Protein AF-A0A259RTI8-F1 (afdb_monomer_lite)

pLDDT: mean 88.84, std 12.27, range [44.75, 98.38]

Sequence (153 aa):
VREYAGEECIYWYTIPADLVSTNIADHEIDWSNSIFLSMQFSVGRSGKFNEFLTTFLKCLSVDRIEYVENWYQEQTDQTEDAEVGDWIVQRRCPHLRADLTRTGSVDEEGVLTCSMHDWKWDLKTGRCLSTSGHPIRAKQIDPVTEAALSEAS

Radius of gyration: 20.86 Å; chains: 1; bounding box: 45×29×66 Å

Secondary structure (DSSP, 8-state):
-----S---SEEEE--HHHHHHHHHTT---HHHHTGGGT-SEEEESSS--HHHHHHHH--SHHHHHHHHHHHHTT---PPEEE-SSEEEESB-TTT--BHHHHEEE-TTSEEEETTTTEEEETTTTEESSSSS----EEE--HHHHHHHHTT-

Foldseek 3Di:
DDDDDPDDDQKDKAAPPVLVVVCVVVVPQACCVSPVVVVRMDIDGNDFDDVVVNQNNGGNDPVSVVVVVVVLVVLPQPADWDDAPQKTWRQAQLPHGPGCVVQWHADPQGWIAGNVVRWIARQVFQATPRDHDSGIDMDGNPVVVVVVVVVVD

Structure (mmCIF, N/CA/C/O backbone):
data_AF-A0A259RTI8-F1
#
_entry.id   AF-A0A259RTI8-F1
#
loop_
_atom_site.group_PDB
_atom_site.id
_atom_site.type_symbol
_atom_site.label_atom_id
_atom_site.label_alt_id
_atom_site.label_comp_id
_atom_site.label_asym_id
_atom_site.label_entity_id
_atom_site.label_seq_id
_atom_site.pdbx_PDB_ins_code
_atom_site.Cartn_x
_atom_site.Cartn_y
_atom_site.Cartn_z
_atom_site.occupancy
_atom_site.B_iso_or_equiv
_atom_site.auth_seq_id
_atom_site.auth_comp_id
_atom_site.auth_asym_id
_atom_site.auth_atom_id
_atom_site.pdbx_PDB_model_num
ATOM 1 N N . VAL A 1 1 ? 8.798 -18.802 -17.051 1.00 62.78 1 VAL A N 1
ATOM 2 C CA . VAL A 1 1 ? 8.198 -17.791 -17.954 1.00 62.78 1 VAL A CA 1
ATOM 3 C C . VAL A 1 1 ? 7.380 -18.533 -18.996 1.00 62.78 1 VAL A C 1
ATOM 5 O O . VAL A 1 1 ? 7.876 -19.533 -19.500 1.00 62.78 1 VAL A O 1
ATOM 8 N N . ARG A 1 2 ? 6.137 -18.115 -19.256 1.00 87.00 2 ARG A N 1
ATOM 9 C CA . ARG A 1 2 ? 5.288 -18.664 -20.326 1.00 87.00 2 ARG A CA 1
ATOM 10 C C . ARG A 1 2 ? 4.848 -17.538 -21.251 1.00 87.00 2 ARG A C 1
ATOM 12 O O . ARG A 1 2 ? 4.819 -16.388 -20.819 1.00 87.00 2 ARG A O 1
ATOM 19 N N . GLU A 1 3 ? 4.501 -17.879 -22.482 1.00 86.19 3 GLU A N 1
ATOM 20 C CA . GLU A 1 3 ? 3.952 -16.916 -23.430 1.00 86.19 3 GLU A CA 1
ATOM 21 C C . GLU A 1 3 ? 2.553 -16.457 -22.988 1.00 86.19 3 GLU A C 1
ATOM 23 O O . GLU A 1 3 ? 1.790 -17.219 -22.377 1.00 86.19 3 GLU A O 1
ATOM 28 N N . TYR A 1 4 ? 2.254 -15.187 -23.257 1.00 82.56 4 TYR A N 1
ATOM 29 C CA . TYR A 1 4 ? 0.927 -14.612 -23.073 1.00 82.56 4 TYR A CA 1
ATOM 30 C C . TYR A 1 4 ? -0.022 -15.196 -24.125 1.00 82.56 4 TYR A C 1
ATOM 32 O O . TYR A 1 4 ? 0.292 -15.183 -25.311 1.00 82.56 4 TYR A O 1
ATOM 40 N N . ALA A 1 5 ? -1.179 -15.700 -23.702 1.00 89.25 5 ALA A N 1
ATOM 41 C CA . ALA A 1 5 ? -2.124 -16.420 -24.554 1.00 89.25 5 ALA A CA 1
ATOM 42 C C . ALA A 1 5 ? -3.489 -15.716 -24.653 1.00 89.25 5 ALA A C 1
ATOM 44 O O . ALA A 1 5 ? -4.500 -16.354 -24.943 1.00 89.25 5 ALA A O 1
ATOM 45 N N . GLY A 1 6 ? -3.533 -14.402 -24.410 1.00 86.00 6 GLY A N 1
ATOM 46 C CA . GLY A 1 6 ? -4.780 -13.634 -24.424 1.00 86.00 6 GLY A CA 1
ATOM 47 C C . GLY A 1 6 ? -5.573 -13.714 -23.119 1.00 86.00 6 GLY A C 1
ATOM 48 O O . GLY A 1 6 ? -6.748 -13.354 -23.107 1.00 86.00 6 GLY A O 1
ATOM 49 N N . GLU A 1 7 ? -4.972 -14.194 -22.026 1.00 89.81 7 GLU A N 1
ATOM 50 C CA . GLU A 1 7 ? -5.622 -14.157 -20.718 1.00 89.81 7 GLU A CA 1
ATOM 51 C C . GLU A 1 7 ? -5.950 -12.725 -20.268 1.00 89.81 7 GLU A C 1
ATOM 53 O O . GLU A 1 7 ? -5.333 -11.744 -20.695 1.00 89.81 7 GLU A O 1
ATOM 58 N N . GLU A 1 8 ? -6.930 -12.607 -19.374 1.00 86.88 8 GLU A N 1
ATOM 59 C CA . GLU A 1 8 ? -7.307 -11.322 -18.799 1.00 86.88 8 GLU A CA 1
ATOM 60 C C . GLU A 1 8 ? -6.159 -10.745 -17.956 1.00 86.88 8 GLU A C 1
ATOM 62 O O . GLU A 1 8 ? -5.718 -11.337 -16.967 1.00 86.88 8 GLU A O 1
ATOM 67 N N . CYS A 1 9 ? -5.690 -9.556 -18.337 1.00 87.19 9 CYS A N 1
ATOM 68 C CA . CYS A 1 9 ? -4.690 -8.805 -17.587 1.00 87.19 9 CYS A CA 1
ATOM 69 C C . CYS A 1 9 ? -5.378 -7.832 -16.626 1.00 87.19 9 CYS A C 1
ATOM 71 O O . CYS A 1 9 ? -5.825 -6.758 -17.020 1.00 87.19 9 CYS A O 1
ATOM 73 N N . ILE A 1 10 ? -5.416 -8.192 -15.343 1.00 90.31 10 ILE A N 1
ATOM 74 C CA . ILE A 1 10 ? -5.966 -7.345 -14.270 1.00 90.31 10 ILE A CA 1
ATOM 75 C C . ILE A 1 10 ? -5.099 -6.091 -14.058 1.00 90.31 10 ILE A C 1
ATOM 77 O O . ILE A 1 10 ? -5.623 -5.045 -13.696 1.00 90.31 10 ILE A O 1
ATOM 81 N N . TYR A 1 11 ? -3.792 -6.162 -14.316 1.00 91.19 11 TYR A N 1
ATOM 82 C CA . TYR A 1 11 ? -2.869 -5.026 -14.251 1.00 91.19 11 TYR A CA 1
ATOM 83 C C . TYR A 1 11 ? -1.994 -5.021 -15.500 1.00 91.19 11 TYR A C 1
ATOM 85 O O . TYR A 1 11 ? -1.532 -6.081 -15.924 1.00 91.19 11 TYR A O 1
ATOM 93 N N . TRP A 1 12 ? -1.746 -3.848 -16.080 1.00 91.69 12 TRP A N 1
ATOM 94 C CA . TRP A 1 12 ? -0.888 -3.724 -17.257 1.00 91.69 12 TRP A CA 1
ATOM 95 C C . TRP A 1 12 ? -0.083 -2.430 -17.245 1.00 91.69 12 TRP A C 1
ATOM 97 O O . TRP A 1 12 ? -0.558 -1.385 -16.801 1.00 91.69 12 TRP A O 1
ATOM 107 N N . TYR A 1 13 ? 1.125 -2.517 -17.798 1.00 93.00 13 TYR A N 1
ATOM 108 C CA . TYR A 1 13 ? 2.015 -1.396 -18.063 1.00 93.00 13 TYR A CA 1
ATOM 109 C C . TYR A 1 13 ? 2.434 -1.463 -19.530 1.00 93.00 13 TYR A C 1
ATOM 111 O O . TYR A 1 13 ? 2.911 -2.496 -19.996 1.00 93.00 13 TYR A O 1
ATOM 119 N N . THR A 1 14 ? 2.283 -0.356 -20.242 1.00 94.75 14 THR A N 1
ATOM 120 C CA . THR A 1 14 ? 2.834 -0.161 -21.581 1.00 94.75 14 THR A CA 1
ATOM 121 C C . THR A 1 14 ? 4.000 0.803 -21.453 1.00 94.75 14 THR A C 1
ATOM 123 O O . THR A 1 14 ? 3.797 1.998 -21.234 1.00 94.75 14 THR A O 1
ATOM 126 N N . ILE A 1 15 ? 5.216 0.271 -21.558 1.00 96.00 15 ILE A N 1
ATOM 127 C CA . ILE A 1 15 ? 6.467 1.018 -21.410 1.00 96.00 15 ILE A CA 1
ATOM 128 C C . ILE A 1 15 ? 7.207 0.981 -22.757 1.00 96.00 15 ILE A C 1
ATOM 130 O O . ILE A 1 15 ? 7.278 -0.092 -23.365 1.00 96.00 15 ILE A O 1
ATOM 134 N N . PRO A 1 16 ? 7.753 2.111 -23.240 1.00 96.88 16 PRO A N 1
ATOM 135 C CA . PRO A 1 16 ? 8.639 2.139 -24.398 1.00 96.88 16 PRO A CA 1
ATOM 136 C C . PRO A 1 16 ? 9.785 1.123 -24.280 1.00 96.88 16 PRO A C 1
ATOM 138 O O . PRO A 1 16 ? 10.432 1.003 -23.238 1.00 96.88 16 PRO A O 1
ATOM 141 N N . ALA A 1 17 ? 10.013 0.358 -25.349 1.00 96.81 17 ALA A N 1
ATOM 142 C CA . ALA A 1 17 ? 10.969 -0.748 -25.340 1.00 96.81 17 ALA A CA 1
ATOM 143 C C . ALA A 1 17 ? 12.420 -0.282 -25.135 1.00 96.81 17 ALA A C 1
ATOM 145 O O . ALA A 1 17 ? 13.221 -1.017 -24.562 1.00 96.81 17 ALA A O 1
ATOM 146 N N . ASP A 1 18 ? 12.752 0.927 -25.580 1.00 96.44 18 ASP A N 1
ATOM 147 C CA . ASP A 1 18 ? 14.040 1.576 -25.352 1.00 96.44 18 ASP A CA 1
ATOM 148 C C . ASP A 1 18 ? 14.268 1.867 -23.865 1.00 96.44 18 ASP A C 1
ATOM 150 O O . ASP A 1 18 ? 15.307 1.474 -23.347 1.00 96.44 18 ASP A O 1
ATOM 154 N N . LEU A 1 19 ? 13.281 2.420 -23.149 1.00 96.00 19 LEU A N 1
ATOM 155 C CA . LEU A 1 19 ? 13.380 2.640 -21.697 1.00 96.00 19 LEU A CA 1
ATOM 156 C C . LEU A 1 19 ? 13.588 1.331 -20.928 1.00 96.00 19 LEU A C 1
ATOM 158 O O . LEU A 1 19 ? 14.449 1.253 -20.054 1.00 96.00 19 LEU A O 1
ATOM 162 N N . VAL A 1 20 ? 12.836 0.281 -21.280 1.00 96.06 20 VAL A N 1
ATOM 163 C CA . VAL A 1 20 ? 13.017 -1.051 -20.676 1.00 96.06 20 VAL A CA 1
ATOM 164 C C . VAL A 1 20 ? 14.419 -1.588 -20.965 1.00 96.06 20 VAL A C 1
ATOM 166 O O . VAL A 1 20 ? 15.090 -2.081 -20.061 1.00 96.06 20 VAL A O 1
ATOM 169 N N . SER A 1 21 ? 14.876 -1.483 -22.214 1.00 97.19 21 SER A N 1
ATOM 170 C CA . SER A 1 21 ? 16.179 -2.009 -22.632 1.00 97.19 21 SER A CA 1
ATOM 171 C C . SER A 1 21 ? 17.337 -1.274 -21.959 1.00 97.19 21 SER A C 1
ATOM 173 O O . SER A 1 21 ? 18.275 -1.926 -21.508 1.00 97.19 21 SER A O 1
ATOM 175 N N . THR A 1 22 ? 17.261 0.055 -21.848 1.00 96.94 22 THR A N 1
ATOM 176 C CA . THR A 1 22 ? 18.252 0.879 -21.144 1.00 96.94 22 THR A CA 1
ATOM 177 C C . THR A 1 22 ? 18.325 0.505 -19.670 1.00 96.94 22 THR A C 1
ATOM 179 O O . THR A 1 22 ? 19.403 0.170 -19.191 1.00 96.94 22 THR A O 1
ATOM 182 N N . ASN A 1 23 ? 17.189 0.442 -18.969 1.00 96.56 23 ASN A N 1
ATOM 183 C CA . ASN A 1 23 ? 17.172 0.060 -17.557 1.00 96.56 23 ASN A CA 1
ATOM 184 C C . ASN A 1 23 ? 17.758 -1.336 -17.310 1.00 96.56 23 ASN A C 1
ATOM 186 O O . ASN A 1 23 ? 18.470 -1.542 -16.330 1.00 96.56 23 ASN A O 1
ATOM 190 N N . ILE A 1 24 ? 17.464 -2.301 -18.188 1.00 95.69 24 ILE A N 1
ATOM 191 C CA . ILE A 1 24 ? 18.038 -3.649 -18.096 1.00 95.69 24 ILE A CA 1
ATOM 192 C C . ILE A 1 24 ? 19.554 -3.609 -18.323 1.00 95.69 24 ILE A C 1
ATOM 194 O O . ILE A 1 24 ? 20.288 -4.239 -17.564 1.00 95.69 24 ILE A O 1
ATOM 198 N N . ALA A 1 25 ? 20.021 -2.888 -19.347 1.00 97.31 25 ALA A N 1
ATOM 199 C CA . ALA A 1 25 ? 21.442 -2.785 -19.677 1.00 97.31 25 ALA A CA 1
ATOM 200 C C . ALA A 1 25 ? 22.257 -2.115 -18.560 1.00 97.31 25 ALA A C 1
ATOM 202 O O . ALA A 1 25 ? 23.365 -2.557 -18.261 1.00 97.31 25 ALA A O 1
ATOM 203 N N . ASP A 1 26 ? 21.682 -1.102 -17.914 1.00 97.06 26 ASP A N 1
ATOM 204 C CA . ASP A 1 26 ? 22.325 -0.344 -16.839 1.00 97.06 26 ASP A CA 1
ATOM 205 C C . ASP A 1 26 ? 22.176 -1.012 -15.462 1.00 97.06 26 ASP A C 1
ATOM 207 O O . ASP A 1 26 ? 22.685 -0.499 -14.466 1.00 97.06 26 ASP A O 1
ATOM 211 N N . HIS A 1 27 ? 21.500 -2.167 -15.393 1.00 95.19 27 HIS A N 1
ATOM 212 C CA . HIS A 1 27 ? 21.148 -2.839 -14.141 1.00 95.19 27 HIS A CA 1
ATOM 213 C C . HIS A 1 27 ? 20.407 -1.912 -13.159 1.00 95.19 27 HIS A C 1
ATOM 215 O O . HIS A 1 27 ? 20.625 -1.974 -11.949 1.00 95.19 27 HIS A O 1
ATOM 221 N N . GLU A 1 28 ? 19.526 -1.051 -13.673 1.00 96.56 28 GLU A N 1
ATOM 222 C CA . GLU A 1 28 ? 18.740 -0.120 -12.866 1.00 96.56 28 GLU A CA 1
ATOM 223 C C . GLU A 1 28 ? 17.745 -0.886 -11.985 1.00 96.56 28 GLU A C 1
ATOM 225 O O . GLU A 1 28 ? 16.870 -1.608 -12.475 1.00 96.56 28 GLU A O 1
ATOM 230 N N . ILE A 1 29 ? 17.880 -0.710 -10.670 1.00 95.69 29 ILE A N 1
ATOM 231 C CA . ILE A 1 29 ? 17.157 -1.489 -9.656 1.00 95.69 29 ILE A CA 1
ATOM 232 C C . ILE A 1 29 ? 15.889 -0.794 -9.143 1.00 95.69 29 ILE A C 1
ATOM 234 O O . ILE A 1 29 ? 15.144 -1.388 -8.361 1.00 95.69 29 ILE A O 1
ATOM 238 N N . ASP A 1 30 ? 15.649 0.456 -9.548 1.00 95.12 30 ASP A N 1
ATOM 239 C CA . ASP A 1 30 ? 14.525 1.278 -9.114 1.00 95.12 30 ASP A CA 1
ATOM 240 C C . ASP A 1 30 ? 13.786 1.895 -10.311 1.00 95.12 30 ASP A C 1
ATOM 242 O O . ASP A 1 30 ? 14.036 3.027 -10.746 1.00 95.12 30 ASP A O 1
ATOM 246 N N . TRP A 1 31 ? 12.817 1.153 -10.853 1.00 95.88 31 TRP A N 1
ATOM 247 C CA . TRP A 1 31 ? 12.018 1.636 -11.982 1.00 95.88 31 TRP A CA 1
ATOM 248 C C . TRP A 1 31 ? 10.977 2.669 -11.568 1.00 95.88 31 TRP A C 1
ATOM 250 O O . TRP A 1 31 ? 10.441 3.377 -12.424 1.00 95.88 31 TRP A O 1
ATOM 260 N N . SER A 1 32 ? 10.734 2.833 -10.263 1.00 94.19 32 SER A N 1
ATOM 261 C CA . SER A 1 32 ? 9.918 3.947 -9.791 1.00 94.19 32 SER A CA 1
ATOM 262 C C . SER A 1 32 ? 10.582 5.278 -10.123 1.00 94.19 32 SER A C 1
ATOM 264 O O . SER A 1 32 ? 9.929 6.173 -10.658 1.00 94.19 32 SER A O 1
ATOM 266 N N . ASN A 1 33 ? 11.896 5.366 -9.916 1.00 93.38 33 ASN A N 1
ATOM 267 C CA . ASN A 1 33 ? 12.657 6.569 -10.207 1.00 93.38 33 ASN A CA 1
ATOM 268 C C . ASN A 1 33 ? 12.923 6.748 -11.710 1.00 93.38 33 ASN A C 1
ATOM 270 O O . ASN A 1 33 ? 12.723 7.834 -12.245 1.00 93.38 33 ASN A O 1
ATOM 274 N N . SER A 1 34 ? 13.349 5.690 -12.400 1.00 95.19 34 SER A N 1
ATOM 275 C CA . SER A 1 34 ? 13.792 5.785 -13.802 1.00 95.19 34 SER A CA 1
ATOM 276 C C . SER A 1 34 ? 12.656 5.757 -14.833 1.00 95.19 34 SER A C 1
ATOM 278 O O . SER A 1 34 ? 12.785 6.381 -15.884 1.00 95.19 34 SER A O 1
ATOM 280 N N . ILE A 1 35 ? 11.528 5.093 -14.547 1.00 95.50 35 ILE A N 1
ATOM 281 C CA . ILE A 1 35 ? 10.392 4.984 -15.482 1.00 95.50 35 ILE A CA 1
ATOM 282 C C . ILE A 1 35 ? 9.165 5.730 -14.962 1.00 95.50 35 ILE A C 1
ATOM 284 O O . ILE A 1 35 ? 8.572 6.516 -15.697 1.00 95.50 35 ILE A O 1
ATOM 288 N N . PHE A 1 36 ? 8.738 5.516 -13.714 1.00 94.25 36 PHE A N 1
ATOM 289 C CA . PHE A 1 36 ? 7.441 6.067 -13.296 1.00 94.25 36 PHE A CA 1
ATOM 290 C C . PHE A 1 36 ? 7.456 7.587 -13.147 1.00 94.25 36 PHE A C 1
ATOM 292 O O . PHE A 1 36 ? 6.498 8.246 -13.552 1.00 94.25 36 PHE A O 1
ATOM 299 N N . LEU A 1 37 ? 8.553 8.158 -12.647 1.00 94.62 37 LEU A N 1
ATOM 300 C CA . LEU A 1 37 ? 8.703 9.612 -12.563 1.00 94.62 37 LEU A CA 1
ATOM 301 C C . LEU A 1 37 ? 8.903 10.289 -13.926 1.00 94.62 37 LEU A C 1
ATOM 303 O O . LEU A 1 37 ? 8.660 11.490 -14.032 1.00 94.62 37 LEU A O 1
ATOM 307 N N . SER A 1 38 ? 9.284 9.551 -14.977 1.00 93.75 38 SER A N 1
ATOM 308 C CA . SER A 1 38 ? 9.379 10.124 -16.326 1.00 93.75 38 SER A CA 1
ATOM 309 C C . SER A 1 38 ? 8.004 10.381 -16.948 1.00 93.75 38 SER A C 1
ATOM 311 O O . S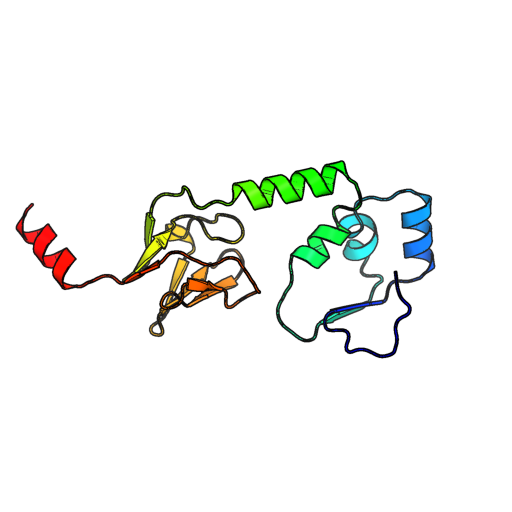ER A 1 38 ? 7.884 11.202 -17.855 1.00 93.75 38 SER A O 1
ATOM 313 N N . MET A 1 39 ? 6.959 9.696 -16.460 1.00 95.44 39 MET A N 1
ATOM 314 C CA . MET A 1 39 ? 5.597 9.729 -17.009 1.00 95.44 39 MET A CA 1
ATOM 315 C C . MET A 1 39 ? 5.517 9.302 -18.491 1.00 95.44 39 MET A C 1
ATOM 317 O O . MET A 1 39 ? 4.532 9.584 -19.168 1.00 95.44 39 MET A O 1
ATOM 321 N N . GLN A 1 40 ? 6.527 8.588 -19.004 1.00 95.88 40 GLN A N 1
ATOM 322 C CA . GLN A 1 40 ? 6.604 8.132 -20.403 1.00 95.88 40 GLN A CA 1
ATOM 323 C C . GLN A 1 40 ? 5.998 6.736 -20.625 1.00 95.88 40 GLN A C 1
ATOM 325 O O . GLN A 1 40 ? 6.386 6.017 -21.541 1.00 95.88 40 GLN A O 1
ATOM 330 N N . PHE A 1 41 ? 5.054 6.324 -19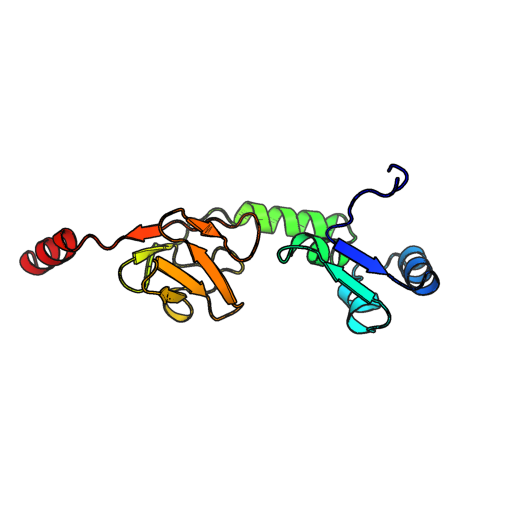.786 1.00 96.00 41 PHE A N 1
ATOM 331 C CA . PHE A 1 41 ? 4.416 5.011 -19.842 1.00 96.00 41 PHE A CA 1
ATOM 332 C C . PHE A 1 41 ? 2.901 5.158 -19.699 1.00 96.00 41 PHE A C 1
ATOM 334 O O . PHE A 1 41 ? 2.396 6.174 -19.227 1.00 96.00 41 PHE A O 1
ATOM 341 N N . SER A 1 42 ? 2.161 4.133 -20.106 1.00 96.00 42 SER A N 1
ATOM 342 C CA . SER A 1 42 ? 0.734 4.006 -19.798 1.00 96.00 42 SER A CA 1
ATOM 343 C C . SER A 1 42 ? 0.524 2.851 -18.832 1.00 96.00 42 SER A C 1
ATOM 345 O O . SER A 1 42 ? 1.204 1.833 -18.919 1.00 96.00 42 SER A O 1
ATOM 347 N N . VAL A 1 43 ? -0.424 2.990 -17.913 1.00 94.00 43 VAL A N 1
ATOM 348 C CA . VAL A 1 43 ? -0.756 1.954 -16.931 1.00 94.00 43 VAL A CA 1
ATOM 349 C C . VAL A 1 43 ? -2.258 1.893 -16.744 1.00 94.00 43 VAL A C 1
ATOM 351 O O . VAL A 1 43 ? -2.952 2.905 -16.843 1.00 94.00 43 VAL A O 1
ATOM 354 N N . GLY A 1 44 ? -2.764 0.704 -16.454 1.00 92.56 44 GLY A N 1
ATOM 355 C CA . GLY A 1 44 ? -4.137 0.544 -16.020 1.00 92.56 44 GLY A CA 1
ATOM 356 C C . GLY A 1 44 ? -4.332 -0.701 -15.175 1.00 92.56 44 GLY A C 1
ATOM 357 O O . GLY A 1 44 ? -3.435 -1.535 -15.015 1.00 92.56 44 GLY A O 1
ATOM 358 N N . ARG A 1 45 ? -5.518 -0.775 -14.573 1.00 92.69 45 ARG A N 1
ATOM 359 C CA . ARG A 1 45 ? -5.941 -1.906 -13.758 1.00 92.69 45 ARG A CA 1
ATOM 360 C C . ARG A 1 45 ? -7.443 -2.140 -13.858 1.00 92.69 45 ARG A C 1
ATOM 362 O O . ARG A 1 45 ? -8.213 -1.186 -13.946 1.00 92.69 45 ARG A O 1
ATOM 369 N N . SER A 1 46 ? -7.837 -3.402 -13.757 1.00 90.75 46 SER A N 1
ATOM 370 C CA . SER A 1 46 ? -9.205 -3.879 -13.577 1.00 90.75 46 SER A CA 1
ATOM 371 C C . SER A 1 46 ? -9.317 -4.518 -12.191 1.00 90.75 46 SER A C 1
ATOM 373 O O . SER A 1 46 ? -9.058 -5.700 -12.021 1.00 90.75 46 SER A O 1
ATOM 375 N N . GLY A 1 47 ? -9.623 -3.732 -11.156 1.00 86.31 47 GLY A N 1
ATOM 376 C CA . GLY A 1 47 ? -9.706 -4.234 -9.778 1.00 86.31 47 GLY A CA 1
ATOM 377 C C . GLY A 1 47 ? -9.148 -3.264 -8.744 1.00 86.31 47 GLY A C 1
ATOM 378 O O . GLY A 1 47 ? -8.991 -2.076 -9.025 1.00 86.31 47 GLY A O 1
ATOM 379 N N . LYS A 1 48 ? -8.870 -3.761 -7.532 1.00 85.81 48 LYS A N 1
ATOM 380 C CA . LYS A 1 48 ? -8.328 -2.971 -6.409 1.00 85.81 48 LYS A CA 1
ATOM 381 C C . LYS A 1 48 ? -6.863 -2.583 -6.627 1.00 85.81 48 LYS A C 1
ATOM 383 O O . LYS A 1 48 ? -6.242 -2.989 -7.600 1.00 85.81 48 LYS A O 1
ATOM 388 N N . PHE A 1 49 ? -6.348 -1.695 -5.784 1.00 84.75 49 PHE A N 1
ATOM 389 C CA . PHE A 1 49 ? -4.930 -1.354 -5.814 1.00 84.75 49 PHE A CA 1
ATOM 390 C C . PHE A 1 49 ? -4.124 -2.544 -5.280 1.00 84.75 49 PHE A C 1
ATOM 392 O O . PHE A 1 49 ? -4.586 -3.226 -4.371 1.00 84.75 49 PHE A O 1
ATOM 399 N N . ASN A 1 50 ? -2.944 -2.790 -5.847 1.00 87.38 50 ASN A N 1
ATOM 400 C CA . ASN A 1 50 ? -2.018 -3.811 -5.374 1.00 87.38 50 ASN A CA 1
ATOM 401 C C . ASN A 1 50 ? -0.631 -3.183 -5.213 1.00 87.38 50 ASN A C 1
ATOM 403 O O . ASN A 1 50 ? 0.082 -2.971 -6.195 1.00 87.38 50 ASN A O 1
ATOM 407 N N . GLU A 1 51 ? -0.270 -2.895 -3.966 1.00 86.38 51 GLU A N 1
ATOM 408 C CA . GLU A 1 51 ? 1.008 -2.276 -3.613 1.00 86.38 51 GLU A CA 1
ATOM 409 C C . GLU A 1 51 ? 2.220 -3.136 -3.980 1.00 86.38 51 GLU A C 1
ATOM 411 O O . GLU A 1 51 ? 3.269 -2.596 -4.332 1.00 86.38 51 GLU A O 1
ATOM 416 N N . PHE A 1 52 ? 2.075 -4.463 -3.987 1.00 88.12 52 PHE A N 1
ATOM 417 C CA . PHE A 1 52 ? 3.181 -5.379 -4.255 1.00 88.12 52 PHE A CA 1
ATOM 418 C C . PHE A 1 52 ? 3.719 -5.237 -5.682 1.00 88.12 52 PHE A C 1
ATOM 420 O O . PHE A 1 52 ? 4.917 -5.398 -5.895 1.00 88.12 52 PHE A O 1
ATOM 427 N N . LEU A 1 53 ? 2.874 -4.870 -6.654 1.00 88.75 53 LEU A N 1
ATOM 428 C CA . LEU A 1 53 ? 3.317 -4.620 -8.032 1.00 88.75 53 LEU A CA 1
ATOM 429 C C . LEU A 1 53 ? 4.242 -3.404 -8.115 1.00 88.75 53 LEU A C 1
ATOM 431 O O . LEU A 1 53 ? 5.301 -3.459 -8.738 1.00 88.75 53 LEU A O 1
ATOM 435 N N . THR A 1 54 ? 3.858 -2.309 -7.458 1.00 86.44 54 THR A N 1
ATOM 436 C CA . THR A 1 54 ? 4.679 -1.096 -7.410 1.00 86.44 54 THR A CA 1
ATOM 437 C C . THR A 1 54 ? 5.949 -1.301 -6.593 1.00 86.44 54 THR A C 1
ATOM 439 O O . THR A 1 54 ? 7.008 -0.826 -6.995 1.00 86.44 54 THR A O 1
ATOM 442 N N . THR A 1 55 ? 5.872 -2.053 -5.492 1.00 90.56 55 THR A N 1
ATOM 443 C CA . THR A 1 55 ? 7.038 -2.401 -4.672 1.00 90.56 55 THR A CA 1
ATOM 444 C C . THR A 1 55 ? 8.020 -3.271 -5.450 1.00 90.56 55 THR A C 1
ATOM 446 O O . THR A 1 55 ? 9.212 -2.985 -5.438 1.00 90.56 55 THR A O 1
ATOM 449 N N . PHE A 1 56 ? 7.536 -4.266 -6.198 1.00 91.06 56 PHE A N 1
ATOM 450 C CA . PHE A 1 56 ? 8.378 -5.109 -7.048 1.00 91.06 56 PHE A CA 1
ATOM 451 C C . PHE A 1 56 ? 9.175 -4.279 -8.063 1.00 91.06 56 PHE A C 1
ATOM 453 O O . PHE A 1 56 ? 10.392 -4.407 -8.143 1.00 91.06 56 PHE A O 1
ATOM 460 N N . LEU A 1 57 ? 8.514 -3.359 -8.774 1.00 92.56 57 LEU A N 1
ATOM 461 C CA . LEU A 1 57 ? 9.164 -2.511 -9.783 1.00 92.56 57 LEU A CA 1
ATOM 462 C C . LEU A 1 57 ? 10.124 -1.468 -9.167 1.00 92.56 57 LEU A C 1
ATOM 464 O O . LEU A 1 57 ? 10.990 -0.941 -9.859 1.00 92.56 57 LEU A O 1
ATOM 468 N N . LYS A 1 58 ? 10.025 -1.193 -7.862 1.00 92.81 58 LYS A N 1
ATOM 469 C CA . LYS A 1 58 ? 10.965 -0.349 -7.101 1.00 92.81 58 LYS A CA 1
ATOM 470 C C . LYS A 1 58 ? 12.154 -1.134 -6.516 1.00 92.81 58 LYS A C 1
ATOM 472 O O . LYS A 1 58 ? 13.181 -0.546 -6.162 1.00 92.81 58 LYS A O 1
ATOM 477 N N . CYS A 1 59 ? 12.008 -2.447 -6.371 1.00 94.19 59 CYS A N 1
ATOM 478 C CA . CYS A 1 59 ? 12.938 -3.311 -5.655 1.00 94.19 59 CYS A CA 1
ATOM 479 C C . CYS A 1 59 ? 13.469 -4.420 -6.568 1.00 94.19 59 CYS A C 1
ATOM 481 O O . CYS A 1 59 ? 13.298 -5.597 -6.281 1.00 94.19 59 CYS A O 1
ATOM 483 N N . LEU A 1 60 ? 14.138 -4.059 -7.664 1.00 93.25 60 LEU A N 1
ATOM 484 C CA . LEU A 1 60 ? 14.662 -5.021 -8.641 1.00 93.25 60 LEU A CA 1
ATOM 485 C C . LEU A 1 60 ? 16.089 -5.489 -8.294 1.00 93.25 60 LEU A C 1
ATOM 487 O O . LEU A 1 60 ? 16.955 -5.596 -9.159 1.00 93.25 60 LEU A O 1
ATOM 491 N N . SER A 1 61 ? 16.341 -5.775 -7.013 1.00 93.50 61 SER A N 1
ATOM 492 C CA . SER A 1 61 ? 17.565 -6.429 -6.532 1.00 93.50 61 SER A CA 1
ATOM 493 C C . SER A 1 61 ? 17.259 -7.397 -5.391 1.00 93.50 61 SER A C 1
ATOM 495 O O . SER A 1 61 ? 16.278 -7.212 -4.672 1.00 93.50 61 SER A O 1
ATOM 497 N N . VAL A 1 62 ? 18.113 -8.412 -5.208 1.00 92.19 62 VAL A N 1
ATOM 498 C CA . VAL A 1 62 ? 17.952 -9.422 -4.145 1.00 92.19 62 VAL A CA 1
ATOM 499 C C . VAL A 1 62 ? 17.910 -8.751 -2.774 1.00 92.19 62 VAL A C 1
ATOM 501 O O . VAL A 1 62 ? 16.915 -8.889 -2.075 1.00 92.19 62 VAL A O 1
ATOM 504 N N . ASP A 1 63 ? 18.903 -7.919 -2.453 1.00 93.06 63 ASP A N 1
ATOM 505 C CA . ASP A 1 63 ? 18.980 -7.220 -1.165 1.00 93.06 63 ASP A CA 1
ATOM 506 C C . ASP A 1 63 ? 17.734 -6.362 -0.872 1.00 93.06 63 ASP A C 1
ATOM 508 O O . ASP A 1 63 ? 17.267 -6.291 0.265 1.00 93.06 63 ASP A O 1
ATOM 512 N N . ARG A 1 64 ? 17.164 -5.700 -1.894 1.00 92.00 64 ARG A N 1
ATOM 513 C CA . ARG A 1 64 ? 15.945 -4.891 -1.726 1.00 92.00 64 ARG A CA 1
ATOM 514 C C . ARG A 1 64 ? 14.705 -5.759 -1.531 1.00 92.00 64 ARG A C 1
ATOM 516 O O . ARG A 1 64 ? 13.843 -5.383 -0.739 1.00 92.00 64 ARG A O 1
ATOM 523 N N . ILE A 1 65 ? 14.598 -6.884 -2.238 1.00 91.06 65 ILE A N 1
ATOM 524 C CA . ILE A 1 65 ? 13.491 -7.834 -2.061 1.00 91.06 65 ILE A CA 1
ATOM 525 C C . ILE A 1 65 ? 13.567 -8.461 -0.672 1.00 91.06 65 ILE A C 1
ATOM 527 O O . ILE A 1 65 ? 12.571 -8.423 0.039 1.00 91.06 65 ILE A O 1
ATOM 531 N N . GLU A 1 66 ? 14.740 -8.929 -0.241 1.00 90.75 66 GLU A N 1
ATOM 532 C CA . GLU A 1 66 ? 14.939 -9.485 1.102 1.00 90.75 66 GLU A CA 1
ATOM 533 C C . GLU A 1 66 ? 14.584 -8.466 2.191 1.00 90.75 66 GLU A C 1
ATOM 535 O O . GLU A 1 66 ? 13.898 -8.795 3.157 1.00 90.75 66 GLU A O 1
ATOM 540 N N . TYR A 1 67 ? 14.991 -7.202 2.028 1.00 88.75 67 TYR A N 1
ATOM 541 C CA . TYR A 1 67 ? 14.601 -6.135 2.950 1.00 88.75 67 TYR A CA 1
ATOM 542 C C . TYR A 1 67 ? 13.077 -5.966 3.029 1.00 88.75 67 TYR A C 1
ATOM 544 O O . TYR A 1 67 ? 12.519 -5.871 4.121 1.00 88.75 67 TYR A O 1
ATOM 552 N N . VAL A 1 68 ? 12.398 -5.939 1.879 1.00 89.19 68 VAL A N 1
ATOM 553 C CA . VAL A 1 68 ? 10.937 -5.813 1.807 1.00 89.19 68 VAL A CA 1
ATOM 554 C C . VAL A 1 68 ? 10.243 -7.024 2.428 1.00 89.19 68 VAL A C 1
ATOM 556 O O . VAL A 1 68 ? 9.302 -6.850 3.200 1.00 89.19 68 VAL A O 1
ATOM 559 N N . GLU A 1 69 ? 10.693 -8.240 2.126 1.00 86.69 69 GLU A N 1
ATOM 560 C CA . GLU A 1 69 ? 10.131 -9.470 2.685 1.00 86.69 69 GLU A CA 1
ATOM 561 C C . GLU A 1 69 ? 10.274 -9.498 4.206 1.00 86.69 69 GLU A C 1
ATOM 563 O O . GLU A 1 69 ? 9.284 -9.726 4.900 1.00 86.69 69 GLU A O 1
ATOM 568 N N . ASN A 1 70 ? 11.461 -9.178 4.731 1.00 85.56 70 ASN A N 1
ATOM 569 C CA . ASN A 1 70 ? 11.689 -9.065 6.172 1.00 85.56 70 ASN A CA 1
ATOM 570 C C . ASN A 1 70 ? 10.772 -8.010 6.798 1.00 85.56 70 ASN A C 1
ATOM 572 O O . ASN A 1 70 ? 10.125 -8.276 7.808 1.00 85.56 70 ASN A O 1
ATOM 576 N N . TRP A 1 71 ? 10.638 -6.847 6.158 1.00 82.25 71 TRP A N 1
ATOM 577 C CA . TRP A 1 71 ? 9.744 -5.797 6.631 1.00 82.25 71 TRP A CA 1
ATOM 578 C C . TRP A 1 71 ? 8.277 -6.254 6.688 1.00 82.25 71 TRP A C 1
ATOM 580 O O . TRP A 1 71 ? 7.598 -5.956 7.668 1.00 82.25 71 TRP A O 1
ATOM 590 N N . TYR A 1 72 ? 7.786 -7.011 5.697 1.00 78.69 72 TYR A N 1
ATOM 591 C CA . TYR A 1 72 ? 6.430 -7.582 5.722 1.00 78.69 72 TYR A CA 1
ATOM 592 C C . TYR A 1 72 ? 6.275 -8.720 6.750 1.00 78.69 72 TYR A C 1
ATOM 594 O O . TYR A 1 72 ? 5.210 -8.834 7.355 1.00 78.69 72 TYR A O 1
ATOM 602 N N . GLN A 1 73 ? 7.307 -9.536 6.993 1.00 76.94 73 GLN A N 1
ATOM 603 C CA . GLN A 1 73 ? 7.291 -10.585 8.029 1.00 76.94 73 GLN A CA 1
ATOM 604 C C . GLN A 1 73 ? 7.245 -9.997 9.448 1.00 76.94 73 GLN A C 1
ATOM 606 O O . GLN A 1 73 ? 6.540 -10.502 10.326 1.00 76.94 73 GLN A O 1
ATOM 611 N N . GLU A 1 74 ? 7.947 -8.885 9.666 1.00 71.50 74 GLU A N 1
ATOM 612 C CA . GLU A 1 74 ? 7.953 -8.154 10.936 1.00 71.50 74 GLU A CA 1
ATOM 613 C C . GLU A 1 74 ? 6.619 -7.448 11.244 1.00 71.50 74 GLU A C 1
ATOM 615 O O . GLU A 1 74 ? 6.410 -7.000 12.372 1.00 71.50 74 GLU A O 1
ATOM 620 N N . GLN A 1 75 ? 5.670 -7.383 10.299 1.00 64.00 75 GLN A N 1
ATOM 621 C CA . GLN A 1 75 ? 4.333 -6.810 10.527 1.00 64.00 75 GLN A CA 1
ATOM 622 C C . GLN A 1 75 ? 3.386 -7.703 11.341 1.00 64.00 75 GLN A C 1
ATOM 624 O O . GLN A 1 75 ? 2.166 -7.528 11.301 1.00 64.00 75 GLN A O 1
ATOM 629 N N . THR A 1 76 ? 3.906 -8.653 12.115 1.00 62.09 76 THR A N 1
ATOM 630 C CA . THR A 1 76 ? 3.080 -9.328 13.116 1.00 62.09 76 THR A CA 1
ATOM 631 C C . THR A 1 76 ? 2.618 -8.298 14.148 1.00 62.09 76 THR A C 1
ATOM 633 O O . THR A 1 76 ? 3.415 -7.568 14.738 1.00 62.09 76 THR A O 1
ATOM 636 N N . ASP A 1 77 ? 1.303 -8.198 14.331 1.00 62.62 77 ASP A N 1
ATOM 637 C CA . ASP A 1 77 ? 0.684 -7.175 15.167 1.00 62.62 77 ASP A CA 1
ATOM 638 C C . ASP A 1 77 ? 0.938 -7.420 16.661 1.00 62.62 77 ASP A C 1
ATOM 640 O O . ASP A 1 77 ? 0.132 -8.026 17.366 1.00 62.62 77 ASP A O 1
ATOM 644 N N . GLN A 1 78 ? 2.079 -6.920 17.135 1.00 64.31 78 GLN A N 1
ATOM 645 C CA . GLN A 1 78 ? 2.427 -6.822 18.555 1.00 64.31 78 GLN A CA 1
ATOM 646 C C . GLN A 1 78 ? 2.077 -5.455 19.147 1.00 64.31 78 GLN A C 1
ATOM 648 O O . GLN A 1 78 ? 2.672 -5.022 20.134 1.00 64.31 78 GLN A O 1
ATOM 653 N N . THR A 1 79 ? 1.187 -4.710 18.495 1.00 68.69 79 THR A N 1
ATOM 654 C CA . THR A 1 79 ? 0.888 -3.343 18.907 1.00 68.69 79 THR A CA 1
ATOM 655 C C . THR A 1 79 ? -0.206 -3.334 19.959 1.00 68.69 79 THR A C 1
ATOM 657 O O . THR A 1 79 ? -1.052 -4.227 19.990 1.00 68.69 79 THR A O 1
ATOM 660 N N . GLU A 1 80 ? -0.145 -2.344 20.850 1.00 88.56 80 GLU A N 1
ATOM 661 C CA . GLU A 1 80 ? -1.208 -2.097 21.820 1.00 88.56 80 GLU A CA 1
ATOM 662 C C . GLU A 1 80 ? -2.550 -1.928 21.105 1.00 88.56 80 GLU A C 1
ATOM 664 O O . GLU A 1 80 ? -2.606 -1.398 19.991 1.00 88.56 80 GLU A O 1
ATOM 669 N N . ASP A 1 81 ? -3.623 -2.379 21.741 1.00 94.00 81 ASP A N 1
ATOM 670 C CA . ASP A 1 81 ? -4.968 -2.055 21.292 1.00 94.00 81 ASP A CA 1
ATOM 671 C C . ASP A 1 81 ? -5.308 -0.607 21.677 1.00 94.00 81 ASP A C 1
ATOM 673 O O . ASP A 1 81 ? -4.766 -0.048 22.634 1.00 94.00 81 ASP A O 1
ATOM 677 N N . ALA A 1 82 ? -6.197 0.016 20.913 1.00 94.50 82 ALA A N 1
ATOM 678 C CA . ALA A 1 82 ? -6.688 1.360 21.145 1.00 94.50 82 ALA A CA 1
ATOM 679 C C . ALA A 1 82 ? -8.158 1.484 20.740 1.00 94.50 82 ALA A C 1
ATOM 681 O O . ALA A 1 82 ? -8.642 0.785 19.848 1.00 94.50 82 ALA A O 1
ATOM 682 N N . GLU A 1 83 ? -8.854 2.411 21.387 1.00 96.81 83 GLU A N 1
ATOM 683 C CA . GLU A 1 83 ? -10.246 2.724 21.086 1.00 96.81 83 GLU A CA 1
ATOM 684 C C . GLU A 1 83 ? -10.340 3.693 19.904 1.00 96.81 83 GLU A C 1
ATOM 686 O O . GLU A 1 83 ? -9.606 4.685 19.823 1.00 96.81 83 GLU A O 1
ATOM 691 N N . VAL A 1 84 ? -11.247 3.399 18.973 1.00 96.56 84 VAL A N 1
ATOM 692 C CA . VAL A 1 84 ? -11.603 4.260 17.843 1.00 96.56 84 VAL A CA 1
ATOM 693 C C . VAL A 1 84 ? -13.116 4.177 17.641 1.00 96.56 84 VAL A C 1
ATOM 695 O O . VAL A 1 84 ? -13.624 3.212 17.070 1.00 96.56 84 VAL A O 1
ATOM 698 N N . GLY A 1 85 ? -13.842 5.193 18.114 1.00 94.06 85 GLY A N 1
ATOM 699 C CA . GLY A 1 85 ? -15.303 5.124 18.225 1.00 94.06 85 GLY A CA 1
ATOM 700 C C . GLY A 1 85 ? -15.719 4.008 19.187 1.00 94.06 85 GLY A C 1
ATOM 701 O O . GLY A 1 85 ? -15.035 3.767 20.177 1.00 94.06 85 GLY A O 1
ATOM 702 N N . ASP A 1 86 ? -16.775 3.271 18.851 1.00 95.06 86 ASP A N 1
ATOM 703 C CA . ASP A 1 86 ? -17.286 2.158 19.669 1.00 95.06 86 ASP A CA 1
ATOM 704 C C . ASP A 1 86 ? -16.524 0.838 19.433 1.00 95.06 86 ASP A C 1
ATOM 706 O O . ASP A 1 86 ? -17.095 -0.253 19.500 1.00 95.06 86 ASP A O 1
ATOM 710 N N . TRP A 1 87 ? -15.239 0.908 19.081 1.00 97.50 87 TRP A N 1
ATOM 711 C CA . TRP A 1 87 ? -14.427 -0.255 18.728 1.00 97.50 87 TRP A CA 1
ATOM 712 C C . TRP A 1 87 ? -13.057 -0.207 19.387 1.00 97.50 87 TRP A C 1
ATOM 714 O O . TRP A 1 87 ? -12.390 0.823 19.391 1.00 97.50 87 TRP A O 1
ATOM 724 N N . ILE A 1 88 ? -12.601 -1.365 19.855 1.00 97.06 88 ILE A N 1
ATOM 725 C CA . ILE A 1 88 ? -11.204 -1.620 20.201 1.00 97.06 88 ILE A CA 1
ATOM 726 C C . ILE A 1 88 ? -10.541 -2.247 18.979 1.00 97.06 88 ILE A C 1
ATOM 728 O O . ILE A 1 88 ? -10.984 -3.289 18.493 1.00 97.06 88 ILE A O 1
ATOM 732 N N . VAL A 1 89 ? -9.476 -1.626 18.485 1.00 95.88 89 VAL A N 1
ATOM 733 C CA . VAL A 1 89 ? -8.682 -2.098 17.344 1.00 95.88 89 VAL A CA 1
ATOM 734 C C . VAL A 1 89 ? -7.203 -2.100 17.701 1.00 95.88 89 VAL A C 1
ATOM 736 O O . VAL A 1 89 ? -6.784 -1.398 18.615 1.00 95.88 89 VAL A O 1
ATOM 739 N N . GLN A 1 90 ? -6.375 -2.826 16.956 1.00 94.69 90 GLN A N 1
ATOM 740 C CA . GLN A 1 90 ? -4.924 -2.622 17.044 1.00 94.69 90 GLN A CA 1
ATOM 741 C C . GLN A 1 90 ? -4.577 -1.147 16.772 1.00 94.69 90 GLN A C 1
ATOM 743 O O . GLN A 1 90 ? -5.084 -0.554 15.821 1.00 94.69 90 GLN A O 1
ATOM 748 N N . ARG A 1 91 ? -3.706 -0.517 17.565 1.00 94.88 91 ARG A N 1
ATOM 749 C CA . ARG A 1 91 ? -3.438 0.927 17.438 1.00 94.88 91 ARG A CA 1
ATOM 750 C C . ARG A 1 91 ? -2.801 1.307 16.106 1.00 94.88 91 ARG A C 1
ATOM 752 O O . ARG A 1 91 ? -2.981 2.422 15.609 1.00 94.88 91 ARG A O 1
ATOM 759 N N . ARG A 1 92 ? -1.977 0.419 15.550 1.00 93.50 92 ARG A N 1
ATOM 760 C CA . ARG A 1 92 ? -1.206 0.693 14.337 1.00 93.50 92 ARG A CA 1
ATOM 761 C C . ARG A 1 92 ? -1.934 0.153 13.118 1.00 93.50 92 ARG A C 1
ATOM 763 O O . ARG A 1 92 ? -2.152 -1.044 12.997 1.00 93.50 92 ARG A O 1
ATOM 770 N N . CYS A 1 93 ? -2.220 1.055 12.184 1.00 93.00 93 CYS A N 1
ATOM 771 C CA . CYS A 1 93 ? -2.801 0.748 10.885 1.00 93.00 93 CYS A CA 1
ATOM 772 C C . CYS A 1 93 ? -2.062 -0.423 10.192 1.00 93.00 93 CYS A C 1
ATOM 774 O O . CYS A 1 93 ? -0.847 -0.303 9.992 1.00 93.00 93 CYS A O 1
ATOM 776 N N . PRO A 1 94 ? -2.763 -1.497 9.768 1.00 91.00 94 PRO A N 1
ATOM 777 C CA . PRO A 1 94 ? -2.163 -2.666 9.105 1.00 91.00 94 PRO A CA 1
ATOM 778 C C . PRO A 1 94 ? -1.431 -2.397 7.776 1.00 91.00 94 PRO A C 1
ATOM 780 O O . PRO A 1 94 ? -0.824 -3.305 7.220 1.00 91.00 94 PRO A O 1
ATOM 783 N N . H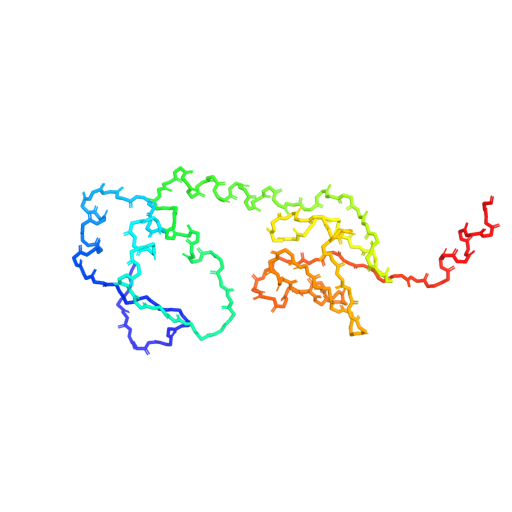IS A 1 95 ? -1.528 -1.183 7.226 1.00 89.38 95 HIS A N 1
ATOM 784 C CA . HIS A 1 95 ? -0.832 -0.778 6.000 1.00 89.38 95 HIS A CA 1
ATOM 785 C C . HIS A 1 95 ? 0.575 -0.237 6.305 1.00 89.38 95 HIS A C 1
ATOM 787 O O . HIS A 1 95 ? 1.574 -0.898 6.051 1.00 89.38 95 HIS A O 1
ATOM 793 N N . LEU A 1 96 ? 0.664 0.966 6.886 1.00 88.12 96 LEU A N 1
ATOM 794 C CA . LEU A 1 96 ? 1.937 1.653 7.168 1.00 88.12 96 LEU A CA 1
ATOM 795 C C . LEU A 1 96 ? 2.015 2.192 8.599 1.00 88.12 96 LEU A C 1
ATOM 797 O O . LEU A 1 96 ? 2.660 3.203 8.870 1.00 88.12 96 LEU A O 1
ATOM 801 N N . ARG A 1 97 ? 1.341 1.517 9.538 1.00 88.56 97 ARG A N 1
ATOM 802 C CA . AR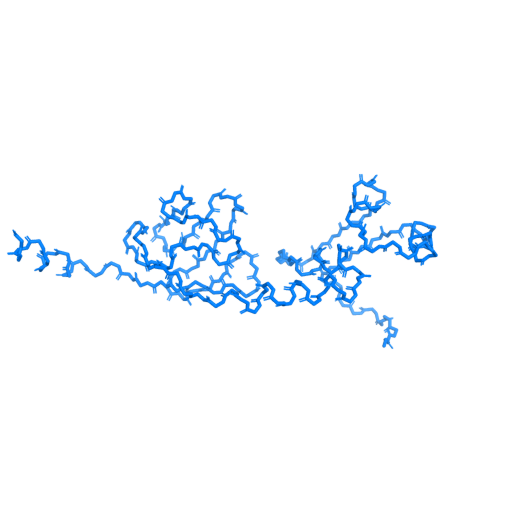G A 1 97 ? 1.458 1.743 10.990 1.00 88.56 97 ARG A CA 1
ATOM 803 C C . ARG A 1 97 ? 1.126 3.166 11.461 1.00 88.56 97 ARG A C 1
ATOM 805 O O . ARG A 1 97 ? 1.550 3.584 12.544 1.00 88.56 97 ARG A O 1
ATOM 812 N N . ALA A 1 98 ? 0.330 3.903 10.687 1.00 92.50 98 ALA A N 1
ATOM 813 C CA . ALA A 1 98 ? -0.299 5.134 11.152 1.00 92.50 98 ALA A CA 1
ATOM 814 C C . ALA A 1 98 ? -1.023 4.887 12.486 1.00 92.50 98 ALA A C 1
ATOM 816 O O . ALA A 1 98 ? -1.585 3.814 12.704 1.00 92.50 98 ALA A O 1
ATOM 817 N N . ASP A 1 99 ? -0.970 5.865 13.388 1.00 94.75 99 ASP A N 1
ATOM 818 C CA . ASP A 1 99 ? -1.674 5.786 14.667 1.00 94.75 99 ASP A CA 1
ATOM 819 C C . ASP A 1 99 ? -3.177 5.979 14.428 1.00 94.75 99 ASP A C 1
ATOM 821 O O . ASP A 1 99 ? -3.617 7.074 14.057 1.00 94.75 99 ASP A O 1
ATOM 825 N N . LEU A 1 100 ? -3.966 4.917 14.595 1.00 96.25 100 LEU A N 1
ATOM 826 C CA . LEU A 1 100 ? -5.403 4.934 14.321 1.00 96.25 100 LEU A CA 1
ATOM 827 C C . LEU A 1 100 ? -6.180 5.787 15.325 1.00 96.25 100 LEU A C 1
ATOM 829 O O . LEU A 1 100 ? -7.213 6.327 14.956 1.00 96.25 100 LEU A O 1
ATOM 833 N N . THR A 1 101 ? -5.633 6.060 16.512 1.00 96.38 101 THR A N 1
ATOM 834 C CA . THR A 1 101 ? -6.235 7.039 17.442 1.00 96.38 101 THR A CA 1
ATOM 835 C C . THR A 1 101 ? -6.235 8.465 16.886 1.00 96.38 101 THR A C 1
ATOM 837 O O . THR A 1 101 ? -6.990 9.320 17.333 1.00 96.38 101 THR A O 1
ATOM 840 N N . ARG A 1 102 ? -5.368 8.742 15.904 1.00 96.94 102 ARG A N 1
ATOM 841 C CA . ARG A 1 102 ? -5.213 10.067 15.288 1.00 96.94 102 ARG A CA 1
ATOM 842 C C . ARG A 1 102 ? -5.766 10.139 13.874 1.00 96.94 102 ARG A C 1
ATOM 844 O O . ARG A 1 102 ? -5.986 11.229 13.359 1.00 96.94 102 ARG A O 1
ATOM 851 N N . THR A 1 103 ? -5.873 8.991 13.219 1.00 97.31 103 THR A N 1
ATOM 852 C CA . THR A 1 103 ? -6.101 8.898 11.772 1.00 97.31 103 THR A CA 1
ATOM 853 C C . THR A 1 103 ? -7.293 8.020 11.425 1.00 97.31 103 THR A C 1
ATOM 855 O O . THR A 1 103 ? -7.738 8.044 10.283 1.00 97.31 103 THR A O 1
ATOM 858 N N . GLY A 1 104 ? -7.794 7.242 12.383 1.00 97.50 104 GLY A N 1
ATOM 859 C CA . GLY A 1 104 ? -8.927 6.349 12.230 1.00 97.50 104 GLY A CA 1
ATOM 860 C C . GLY A 1 104 ? -10.248 7.051 12.520 1.00 97.50 104 GLY A C 1
ATOM 861 O O . GLY A 1 104 ? -10.372 7.785 13.497 1.00 97.50 104 GLY A O 1
ATOM 862 N N . SER A 1 105 ? -11.244 6.783 11.686 1.00 98.00 105 SER A N 1
ATOM 863 C CA . SER A 1 105 ? -12.650 7.116 11.929 1.00 98.00 105 SER A CA 1
ATOM 864 C C . SER A 1 105 ? -13.522 5.934 11.519 1.00 98.00 105 SER A C 1
ATOM 866 O O . SER A 1 105 ? -13.278 5.359 10.456 1.00 98.00 105 SER A O 1
ATOM 868 N N . VAL A 1 106 ? -14.525 5.590 12.323 1.00 98.19 106 VAL A N 1
ATOM 869 C CA . VAL A 1 106 ? -15.463 4.490 12.048 1.00 98.19 106 VAL A CA 1
ATOM 870 C C . VAL A 1 106 ? -16.822 5.070 11.663 1.00 98.19 106 VAL A C 1
ATOM 872 O O . VAL A 1 106 ? -17.285 5.999 12.324 1.00 98.19 106 VAL A O 1
ATOM 875 N N . ASP A 1 107 ? -17.429 4.562 10.591 1.00 97.00 107 ASP A N 1
ATOM 876 C CA . ASP A 1 107 ? -18.792 4.928 10.181 1.00 97.00 107 ASP A CA 1
ATOM 877 C C . ASP A 1 107 ? -19.875 4.054 10.843 1.00 97.00 107 ASP A C 1
ATOM 879 O O . ASP A 1 107 ? -19.588 3.119 11.595 1.00 97.00 107 ASP A O 1
ATOM 883 N N . GLU A 1 108 ? -21.143 4.377 10.577 1.00 94.56 108 GLU A N 1
ATOM 884 C CA . GLU A 1 108 ? -22.308 3.696 11.160 1.00 94.56 108 GLU A CA 1
ATOM 885 C C . GLU A 1 108 ? -22.389 2.214 10.749 1.00 94.56 108 GLU A C 1
ATOM 887 O O . GLU A 1 108 ? -22.910 1.373 11.488 1.00 94.56 108 GLU A O 1
ATOM 892 N N . GLU A 1 109 ? -21.833 1.853 9.591 1.00 95.44 109 GLU A N 1
ATOM 893 C CA . GLU A 1 109 ? -21.763 0.476 9.115 1.00 95.44 109 GLU A CA 1
ATOM 894 C C . GLU A 1 109 ? -20.657 -0.351 9.794 1.00 95.44 109 GLU A C 1
ATOM 896 O O . GLU A 1 109 ? -20.662 -1.587 9.680 1.00 95.44 109 GLU A O 1
ATOM 901 N N . GLY A 1 110 ? -19.760 0.290 10.549 1.00 96.56 110 GLY A N 1
ATOM 902 C CA . GLY A 1 110 ? -18.611 -0.340 11.195 1.00 96.56 110 GLY A CA 1
ATOM 903 C C . GLY A 1 110 ? -17.395 -0.455 10.275 1.00 96.56 110 GLY A C 1
ATOM 904 O O . GLY A 1 110 ? -16.596 -1.382 10.428 1.00 96.56 110 GLY A O 1
ATOM 905 N N . VAL A 1 111 ? -17.252 0.447 9.303 1.00 98.25 111 VAL A N 1
ATOM 906 C CA . VAL A 1 111 ? -16.066 0.551 8.453 1.00 98.25 111 VAL A CA 1
ATOM 907 C C . VAL A 1 111 ? -15.114 1.591 9.030 1.00 98.25 111 VAL A C 1
ATOM 909 O O . VAL A 1 111 ? -15.409 2.782 9.106 1.00 98.25 111 VAL A O 1
ATOM 912 N N . LEU A 1 112 ? -13.916 1.142 9.396 1.00 98.38 112 LEU A N 1
ATOM 913 C CA . LEU A 1 112 ? -12.818 2.027 9.760 1.00 98.38 112 LEU A CA 1
ATOM 914 C C . LEU A 1 112 ? -12.157 2.576 8.498 1.00 98.38 112 LEU A C 1
ATOM 916 O O . LEU A 1 112 ? -11.722 1.802 7.647 1.00 98.38 112 LEU A O 1
ATOM 920 N N . THR A 1 113 ? -11.983 3.892 8.430 1.00 98.25 113 THR A N 1
ATOM 921 C CA . THR A 1 113 ? -11.141 4.574 7.441 1.00 98.25 113 THR A CA 1
ATOM 922 C C . THR A 1 113 ? -9.912 5.177 8.124 1.00 98.25 113 THR A C 1
ATOM 924 O O . THR A 1 113 ? -10.045 5.902 9.105 1.00 98.25 113 THR A O 1
ATOM 927 N N . CYS A 1 114 ? -8.712 4.904 7.602 1.00 97.69 114 CYS A N 1
ATOM 928 C CA . CYS A 1 114 ? -7.471 5.578 7.992 1.00 97.69 114 CYS A CA 1
ATOM 929 C C . CYS A 1 114 ? -7.172 6.724 7.018 1.00 97.69 114 CYS A C 1
ATOM 931 O O . CYS A 1 114 ? -6.789 6.493 5.869 1.00 97.69 114 CYS A O 1
ATOM 933 N N . SER A 1 115 ? -7.284 7.963 7.492 1.00 96.81 115 SER A N 1
ATOM 934 C CA . SER A 1 115 ? -7.169 9.184 6.683 1.00 96.81 115 SER A CA 1
ATOM 935 C C . SER A 1 115 ? -5.780 9.447 6.090 1.00 96.81 115 SER A C 1
ATOM 937 O O . SER A 1 115 ? -5.664 10.238 5.160 1.00 96.81 115 SER A O 1
ATOM 939 N N . MET A 1 116 ? -4.724 8.775 6.568 1.00 94.19 116 MET A N 1
ATOM 940 C CA . MET A 1 116 ? -3.361 8.966 6.042 1.00 94.19 116 MET A CA 1
ATOM 941 C C . MET A 1 116 ? -3.198 8.479 4.604 1.00 94.19 116 MET A C 1
ATOM 943 O O . MET A 1 116 ? -2.450 9.076 3.837 1.00 94.19 116 MET A O 1
ATOM 947 N N . HIS A 1 117 ? -3.867 7.379 4.253 1.00 90.62 117 HIS A N 1
ATOM 948 C CA . HIS A 1 117 ? -3.732 6.744 2.940 1.00 90.62 117 HIS A CA 1
ATOM 949 C C . HIS A 1 117 ? -5.086 6.327 2.341 1.00 90.62 117 HIS A C 1
ATOM 951 O O . HIS A 1 117 ? -5.107 5.633 1.331 1.00 90.62 117 HIS A O 1
ATOM 957 N N . ASP A 1 118 ? -6.199 6.720 2.974 1.00 94.06 118 ASP A N 1
ATOM 958 C CA . ASP A 1 118 ? -7.578 6.351 2.612 1.00 94.06 118 ASP A CA 1
ATOM 959 C C . ASP A 1 118 ? -7.813 4.828 2.550 1.00 94.06 118 ASP A C 1
ATOM 961 O O . ASP A 1 118 ? -8.509 4.285 1.687 1.00 94.06 118 ASP A O 1
ATOM 965 N N . TRP A 1 119 ? -7.187 4.100 3.480 1.00 95.56 119 TRP A N 1
ATOM 966 C CA . TRP A 1 119 ? -7.398 2.660 3.614 1.00 95.56 119 TRP A CA 1
ATOM 967 C C . TRP A 1 119 ? -8.605 2.359 4.486 1.00 95.56 119 TRP A C 1
ATOM 969 O O . TRP A 1 119 ? -8.837 3.048 5.479 1.00 95.56 119 TRP A O 1
ATOM 979 N N . LYS A 1 120 ? -9.356 1.319 4.114 1.00 97.62 120 LYS A N 1
ATOM 980 C CA . LYS A 1 120 ? -10.632 0.977 4.740 1.00 97.62 120 LYS A CA 1
ATOM 981 C C . LYS A 1 120 ? -10.680 -0.477 5.181 1.00 97.62 120 LYS A C 1
ATOM 983 O O . LYS A 1 120 ? -10.194 -1.354 4.461 1.00 97.62 120 LYS A O 1
ATOM 988 N N . TRP A 1 121 ? -11.320 -0.731 6.317 1.00 97.94 121 TRP A N 1
ATOM 989 C CA . TRP A 1 121 ? -11.530 -2.069 6.868 1.00 97.94 121 TRP A CA 1
ATOM 990 C C . TRP A 1 121 ? -12.946 -2.227 7.397 1.00 97.94 121 TRP A C 1
ATOM 992 O O . TRP A 1 121 ? -13.441 -1.357 8.100 1.00 97.94 121 TRP A O 1
ATOM 1002 N N . ASP A 1 122 ? -13.565 -3.363 7.099 1.00 98.00 122 ASP A N 1
ATOM 1003 C CA . ASP A 1 122 ? -14.787 -3.798 7.772 1.00 98.00 122 ASP A CA 1
ATOM 1004 C C . ASP A 1 122 ? -14.407 -4.377 9.142 1.00 98.00 122 ASP A C 1
ATOM 1006 O O . ASP A 1 122 ? -13.767 -5.429 9.212 1.00 98.00 122 ASP A O 1
ATOM 1010 N N . LEU A 1 123 ? -14.781 -3.693 10.227 1.00 97.88 123 LEU A N 1
ATOM 1011 C CA . LEU A 1 123 ? -14.402 -4.081 11.588 1.00 97.88 123 LEU A CA 1
ATOM 1012 C C . LEU A 1 123 ? -15.137 -5.327 12.093 1.00 97.88 123 LEU A C 1
ATOM 1014 O O . LEU A 1 123 ? -14.632 -6.007 12.982 1.00 97.88 123 LEU A O 1
ATOM 1018 N N . LYS A 1 124 ? -16.288 -5.682 11.508 1.00 96.69 124 LYS A N 1
ATOM 1019 C CA . LYS A 1 124 ? -17.034 -6.895 11.890 1.00 96.69 124 LYS A CA 1
ATOM 1020 C C . LYS A 1 124 ? -16.314 -8.156 11.430 1.00 96.69 124 LYS A C 1
ATOM 1022 O O . LYS A 1 124 ? -16.372 -9.184 12.100 1.00 96.69 124 LYS A O 1
ATOM 1027 N N . THR A 1 125 ? -15.661 -8.086 10.271 1.00 96.75 125 THR A N 1
ATOM 1028 C CA . THR A 1 125 ? -14.960 -9.228 9.663 1.00 96.75 125 THR A CA 1
ATOM 1029 C C . THR A 1 125 ? -13.440 -9.127 9.756 1.00 96.75 125 THR A C 1
ATOM 1031 O O . THR A 1 125 ? -12.746 -10.107 9.490 1.00 96.75 125 THR A O 1
ATOM 1034 N N . GLY A 1 126 ? -12.912 -7.949 10.090 1.00 96.06 126 GLY A N 1
ATOM 1035 C CA . GLY A 1 126 ? -11.486 -7.637 10.042 1.00 96.06 126 GLY A CA 1
ATOM 1036 C C . GLY A 1 126 ? -10.933 -7.501 8.618 1.00 96.06 126 GLY A C 1
ATOM 1037 O O . GLY A 1 126 ? -9.721 -7.387 8.428 1.00 96.06 126 GLY A O 1
ATOM 1038 N N . ARG A 1 127 ? -11.778 -7.540 7.581 1.00 96.62 127 ARG A N 1
ATOM 1039 C CA . ARG A 1 127 ? -11.334 -7.586 6.184 1.00 96.62 127 ARG A CA 1
ATOM 1040 C C . ARG A 1 127 ? -10.919 -6.203 5.678 1.00 96.62 127 ARG A C 1
ATOM 1042 O O . ARG A 1 127 ? -11.692 -5.251 5.754 1.00 96.62 127 ARG A O 1
ATOM 1049 N N . CYS A 1 128 ? -9.753 -6.116 5.030 1.00 95.25 128 CYS A N 1
ATOM 1050 C CA . CYS A 1 128 ? -9.382 -4.926 4.265 1.00 95.25 128 CYS A CA 1
ATOM 1051 C C . CYS A 1 128 ? -10.282 -4.752 3.028 1.00 95.25 128 CYS A C 1
ATOM 1053 O O . CYS A 1 128 ? -10.478 -5.661 2.211 1.00 95.25 128 CYS A O 1
ATOM 1055 N N . LEU A 1 129 ? -10.828 -3.549 2.878 1.00 95.31 129 LEU A N 1
ATOM 1056 C CA . LEU A 1 129 ? -11.672 -3.150 1.759 1.00 95.31 129 LEU A CA 1
ATOM 1057 C C . LEU A 1 129 ? -10.873 -2.440 0.656 1.00 95.31 129 LEU A C 1
ATOM 1059 O O . LEU A 1 129 ? -11.350 -2.400 -0.478 1.00 95.31 129 LEU A O 1
ATOM 1063 N N . SER A 1 130 ? -9.653 -1.968 0.924 1.00 92.62 130 SER A N 1
ATOM 1064 C CA . SER A 1 130 ? -8.823 -1.253 -0.062 1.00 92.62 130 SER A CA 1
ATOM 1065 C C . SER A 1 130 ? -7.970 -2.172 -0.942 1.00 92.62 130 SER A C 1
ATOM 1067 O O . SER A 1 130 ? -7.809 -1.898 -2.131 1.00 92.62 130 SER A O 1
ATOM 1069 N N . THR A 1 131 ? -7.493 -3.295 -0.403 1.00 89.81 131 THR A 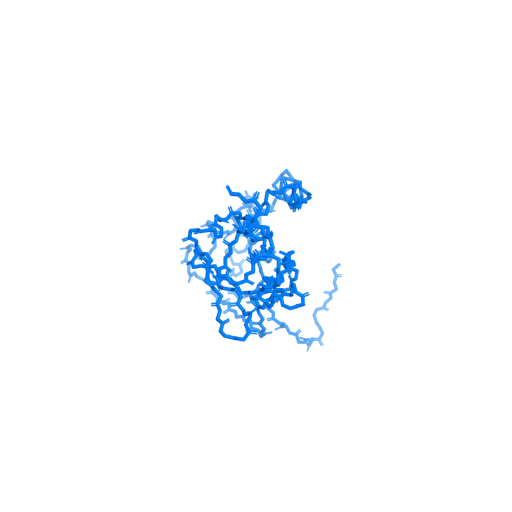N 1
ATOM 1070 C CA . THR A 1 131 ? -6.698 -4.306 -1.124 1.00 89.81 131 THR A CA 1
ATOM 1071 C C . THR A 1 131 ? -6.983 -5.716 -0.587 1.00 89.81 131 THR A C 1
ATOM 1073 O O . THR A 1 131 ? -7.775 -5.896 0.338 1.00 89.81 131 THR A O 1
ATOM 1076 N N . SER A 1 132 ? -6.386 -6.737 -1.196 1.00 86.31 132 SER A N 1
ATOM 1077 C CA . SER A 1 132 ? -6.296 -8.083 -0.625 1.00 86.31 132 SER A CA 1
ATOM 1078 C C . SER A 1 132 ? -5.203 -8.146 0.447 1.00 86.31 132 SER A C 1
ATOM 1080 O O . SER A 1 132 ? -4.090 -7.698 0.195 1.00 86.31 132 SER A O 1
ATOM 1082 N N . GLY A 1 133 ? -5.492 -8.763 1.595 1.00 87.19 133 GLY A N 1
ATOM 1083 C CA . GLY A 1 133 ? -4.550 -8.875 2.718 1.00 87.19 133 GLY A CA 1
ATOM 1084 C C . GLY A 1 133 ? -4.809 -7.838 3.814 1.00 87.19 133 GLY A C 1
ATOM 1085 O O . GLY A 1 133 ? -5.921 -7.323 3.913 1.00 87.19 133 GLY A O 1
ATOM 1086 N N . HIS A 1 134 ? -3.795 -7.571 4.644 1.00 90.50 134 HIS A N 1
ATOM 1087 C CA . HIS A 1 134 ? -3.806 -6.568 5.725 1.00 90.50 134 HIS A CA 1
ATOM 1088 C C . HIS A 1 134 ? -5.055 -6.609 6.624 1.00 90.50 134 HIS A C 1
ATOM 1090 O O . HIS A 1 134 ? -5.749 -5.591 6.751 1.00 90.50 134 HIS A O 1
ATOM 1096 N N . PRO A 1 135 ? -5.397 -7.773 7.209 1.00 93.25 135 PRO A N 1
ATOM 1097 C CA . PRO A 1 135 ? -6.540 -7.854 8.102 1.00 93.25 135 PRO A CA 1
ATOM 1098 C C . PRO A 1 135 ? -6.333 -6.945 9.315 1.00 93.25 135 PRO A C 1
ATOM 1100 O O . PRO A 1 135 ? -5.200 -6.712 9.740 1.00 93.25 135 PRO A O 1
ATOM 1103 N N . ILE A 1 136 ? -7.438 -6.456 9.869 1.00 94.56 136 ILE A N 1
ATOM 1104 C CA . ILE A 1 136 ? -7.442 -5.703 11.116 1.00 94.56 136 ILE A CA 1
ATOM 1105 C C . ILE A 1 136 ? -8.061 -6.547 12.234 1.00 94.56 136 ILE A C 1
ATOM 1107 O O . ILE A 1 136 ? -9.102 -7.180 12.057 1.00 94.56 136 ILE A O 1
ATOM 1111 N N . ARG A 1 137 ? -7.412 -6.559 13.394 1.00 94.31 137 ARG A N 1
ATOM 1112 C CA . ARG A 1 137 ? -7.952 -7.017 14.665 1.00 94.31 137 ARG A CA 1
ATOM 1113 C C . ARG A 1 137 ? -8.869 -5.930 15.207 1.00 94.31 137 ARG A C 1
ATOM 1115 O O . ARG A 1 137 ? -8.441 -4.793 15.402 1.00 94.31 137 ARG A O 1
ATOM 1122 N N . ALA A 1 138 ? -10.115 -6.306 15.461 1.00 95.75 138 ALA A N 1
ATOM 1123 C CA . ALA A 1 138 ? -11.129 -5.416 15.990 1.00 95.75 138 ALA A CA 1
ATOM 1124 C C . ALA A 1 138 ? -12.105 -6.177 16.892 1.00 95.75 138 ALA A C 1
ATOM 1126 O O . ALA A 1 138 ? -12.391 -7.355 16.666 1.00 95.75 138 ALA A O 1
ATOM 1127 N N . LYS A 1 139 ? -12.631 -5.487 17.901 1.00 95.62 139 LYS A N 1
ATOM 1128 C CA . LYS A 1 139 ? -13.725 -5.941 18.757 1.00 95.62 139 LYS A CA 1
ATOM 1129 C C . LYS A 1 139 ? -14.641 -4.760 19.053 1.00 95.62 139 LYS A C 1
ATOM 1131 O O . LYS A 1 139 ? -14.161 -3.667 19.338 1.00 95.62 139 LYS A O 1
ATOM 1136 N N . GLN A 1 140 ? -15.949 -4.987 19.016 1.00 95.00 140 GLN A N 1
ATOM 1137 C CA . GLN A 1 140 ? -16.906 -3.953 19.378 1.00 95.00 140 GLN A CA 1
ATOM 1138 C C . GLN A 1 140 ? -16.920 -3.706 20.897 1.00 95.00 140 GLN A C 1
ATOM 1140 O O . GLN A 1 140 ? -16.915 -4.641 21.702 1.00 95.00 140 GLN A O 1
ATOM 1145 N N . ILE A 1 141 ? -16.954 -2.418 21.222 1.00 93.31 141 ILE A N 1
ATOM 1146 C CA . ILE A 1 141 ? -17.567 -1.748 22.368 1.00 93.31 141 ILE A CA 1
ATOM 1147 C C . ILE A 1 141 ? -18.792 -2.433 22.971 1.00 93.31 141 ILE A C 1
ATOM 1149 O O . ILE A 1 141 ? -19.888 -2.064 22.564 1.00 93.31 141 ILE A O 1
ATOM 1153 N N . ASP A 1 142 ? -18.693 -3.421 23.867 1.0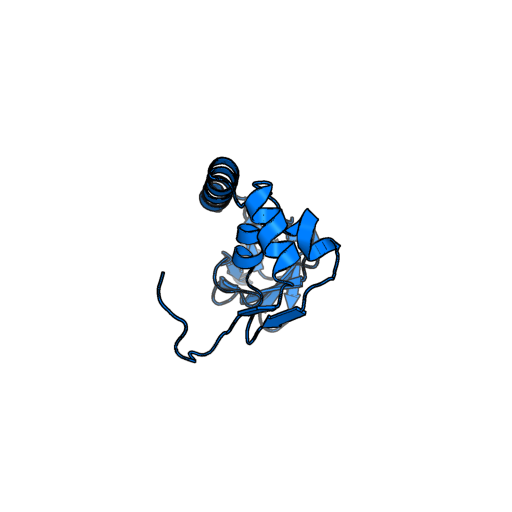0 79.19 142 ASP A N 1
ATOM 1154 C CA . ASP A 1 142 ? -19.910 -3.909 24.534 1.00 79.19 142 ASP A CA 1
ATOM 1155 C C . ASP A 1 142 ? -20.364 -2.857 25.568 1.00 79.19 142 ASP A C 1
ATOM 1157 O O . ASP A 1 142 ? -19.641 -2.630 26.548 1.00 79.19 142 ASP A O 1
ATOM 1161 N N . PRO A 1 143 ? -21.557 -2.242 25.425 1.00 61.34 143 PRO A N 1
ATOM 1162 C CA . PRO A 1 143 ? -22.005 -1.152 26.301 1.00 61.34 143 PRO A CA 1
ATOM 1163 C C . PRO A 1 143 ? -22.210 -1.586 27.763 1.00 61.34 143 PRO A C 1
ATOM 1165 O O . PRO A 1 143 ? -22.268 -0.756 28.666 1.00 61.34 143 PRO A O 1
ATOM 1168 N N . VAL A 1 144 ? -22.292 -2.894 28.031 1.00 57.84 144 VAL A N 1
ATOM 1169 C CA . VAL A 1 144 ? -22.415 -3.448 29.391 1.00 57.84 144 VAL A CA 1
ATOM 1170 C C . VAL A 1 144 ? -21.087 -3.372 30.159 1.00 57.84 144 VAL A C 1
ATOM 1172 O O . VAL A 1 144 ? -21.081 -3.228 31.381 1.00 57.84 144 VAL A O 1
ATOM 1175 N N . THR A 1 145 ? -19.953 -3.439 29.459 1.00 55.41 145 THR A N 1
ATOM 1176 C CA . THR A 1 145 ? -18.617 -3.454 30.077 1.00 55.41 145 THR A CA 1
ATOM 1177 C C . THR A 1 145 ? -18.187 -2.081 30.589 1.00 55.41 145 THR A C 1
ATOM 1179 O O . THR A 1 145 ? -17.522 -2.000 31.618 1.00 55.41 145 THR A O 1
ATOM 1182 N N . GLU A 1 146 ? -18.598 -1.004 29.920 1.00 52.25 146 GLU A N 1
ATOM 1183 C CA . GLU A 1 146 ? -18.245 0.369 30.298 1.00 52.25 146 GLU A CA 1
ATOM 1184 C C . GLU A 1 146 ? -18.997 0.830 31.557 1.00 52.25 146 GLU A C 1
ATOM 1186 O O . GLU A 1 146 ? -18.395 1.371 32.485 1.00 52.25 146 GLU A O 1
ATOM 1191 N N . ALA A 1 147 ? -20.288 0.491 31.663 1.00 50.56 147 ALA A N 1
ATOM 1192 C CA . ALA A 1 147 ? -21.078 0.732 32.870 1.00 50.56 147 ALA A CA 1
ATOM 1193 C C . ALA A 1 147 ? -20.491 -0.004 34.090 1.00 50.56 147 ALA A C 1
ATOM 1195 O O . ALA A 1 147 ? -20.275 0.608 35.136 1.00 50.56 147 ALA A O 1
ATOM 1196 N N . ALA A 1 148 ? -20.143 -1.287 33.930 1.00 51.62 148 ALA A N 1
ATOM 1197 C CA . ALA A 1 148 ? -19.589 -2.110 35.006 1.00 51.62 148 ALA A CA 1
ATOM 1198 C C . ALA A 1 148 ? -18.196 -1.653 35.487 1.00 51.62 148 ALA A C 1
ATOM 1200 O O . ALA A 1 148 ? -17.852 -1.869 36.648 1.00 51.62 148 ALA A O 1
ATOM 1201 N N . LEU A 1 149 ? -17.393 -1.023 34.620 1.00 55.75 149 LEU A N 1
ATOM 1202 C CA . LEU A 1 149 ? -16.087 -0.455 34.980 1.00 55.75 149 LEU A CA 1
ATOM 1203 C C . LEU A 1 149 ? -16.208 0.944 35.605 1.00 55.75 149 LEU A C 1
ATOM 1205 O O . LEU A 1 149 ? -15.419 1.276 36.486 1.00 55.75 149 LEU A O 1
ATOM 1209 N N . SER A 1 150 ? -17.208 1.739 35.207 1.00 54.00 150 SER A N 1
ATOM 1210 C CA . SER A 1 150 ? -17.457 3.069 35.784 1.00 54.00 150 SER A CA 1
ATOM 1211 C C . SER A 1 150 ? -18.015 3.035 37.214 1.00 54.00 150 SER A C 1
ATOM 1213 O O . SER A 1 150 ? -17.741 3.940 37.992 1.00 54.00 150 SER A O 1
ATOM 1215 N N . GLU A 1 151 ? -18.755 1.982 37.586 1.00 51.88 151 GLU A N 1
ATOM 1216 C CA . GLU A 1 151 ? -19.304 1.812 38.944 1.00 51.88 151 GLU A CA 1
ATOM 1217 C C . GLU A 1 151 ? -18.282 1.258 39.955 1.00 51.88 151 GLU A C 1
ATOM 1219 O O . GLU A 1 151 ? -18.536 1.255 41.160 1.00 51.88 151 GLU A O 1
ATOM 1224 N N . ALA A 1 152 ? -17.132 0.775 39.476 1.00 50.12 152 ALA A N 1
ATOM 1225 C CA . ALA A 1 152 ? -16.080 0.166 40.289 1.00 50.12 152 ALA A CA 1
ATOM 1226 C C . ALA A 1 152 ? -14.897 1.110 40.597 1.00 50.12 152 ALA A C 1
ATOM 1228 O O . ALA A 1 152 ? -13.951 0.679 41.264 1.00 50.12 152 ALA A O 1
ATOM 1229 N N . SER A 1 153 ? -14.935 2.364 40.124 1.00 44.75 153 SER A N 1
ATOM 1230 C CA . SER A 1 153 ? -13.910 3.396 40.352 1.00 44.75 153 SER A CA 1
ATOM 1231 C C . SER A 1 153 ? -14.420 4.554 41.204 1.00 44.75 153 SER A C 1
ATOM 1233 O O . SER A 1 153 ? -13.537 5.226 41.785 1.00 44.75 153 SER A O 1
#